Protein AF-A0A2D4I3J3-F1 (afdb_monomer_lite)

Secondary structure (DSSP, 8-state):
--S-HHHH--HHHHHHHHHH---THHHHHHHHHHHHH-GGGHHHHHHHHGGGS-HHHHHHHHHHHT-GGGGHHHHHHHGGG--HHHHHHHHHHHHHTT-HHHHHHHHHH---S-HHHHHHHHHT-SSHHHHHHHHHHHHHTT-HHHHHHHHHHTT-HHHHHHHHHHH--HHHH-

Structure (mmCIF, N/CA/C/O backbone):
data_AF-A0A2D4I3J3-F1
#
_entry.id   AF-A0A2D4I3J3-F1
#
loop_
_atom_site.group_PDB
_atom_site.id
_atom_site.type_symbol
_atom_site.label_atom_id
_atom_site.label_alt_id
_atom_site.label_comp_id
_atom_site.label_asym_id
_atom_site.label_entity_id
_atom_site.label_seq_id
_atom_site.pdbx_PDB_ins_code
_atom_site.Cartn_x
_atom_site.Cartn_y
_atom_site.Cartn_z
_atom_site.occupancy
_atom_site.B_iso_or_equiv
_atom_site.auth_seq_id
_atom_site.auth_comp_id
_atom_site.auth_asym_id
_atom_site.auth_atom_id
_atom_site.pdbx_PDB_model_num
ATOM 1 N N . MET A 1 1 ? 20.887 4.24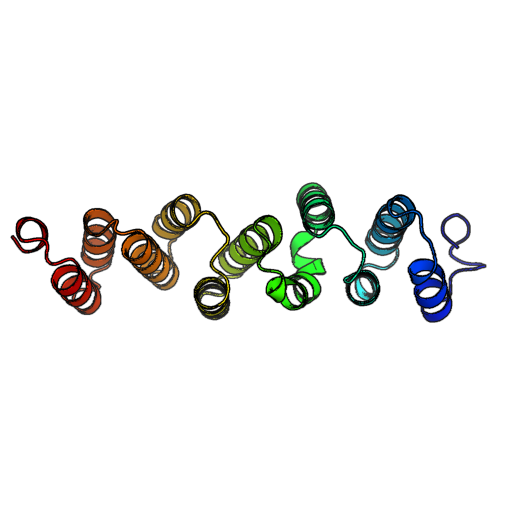5 -25.072 1.00 70.75 1 MET A N 1
ATOM 2 C CA . MET A 1 1 ? 19.457 4.152 -24.701 1.00 70.75 1 MET A CA 1
ATOM 3 C C . MET A 1 1 ? 19.045 5.216 -23.689 1.00 70.75 1 MET A C 1
ATOM 5 O O . MET A 1 1 ? 18.033 5.845 -23.927 1.00 70.75 1 MET A O 1
ATOM 9 N N . MET A 1 2 ? 19.802 5.464 -22.610 1.00 73.19 2 MET A N 1
ATOM 10 C CA . MET A 1 2 ? 19.427 6.489 -21.611 1.00 73.19 2 MET A CA 1
ATOM 11 C C . MET A 1 2 ? 19.894 7.909 -21.977 1.00 73.19 2 MET A C 1
ATOM 13 O O . MET A 1 2 ? 19.120 8.845 -21.864 1.00 73.19 2 MET A O 1
ATOM 17 N N . ASN A 1 3 ? 21.115 8.061 -22.505 1.00 77.31 3 ASN A N 1
ATOM 18 C CA . ASN A 1 3 ? 21.634 9.363 -22.971 1.00 77.31 3 ASN A CA 1
ATOM 19 C C . ASN A 1 3 ? 21.229 9.702 -24.419 1.00 77.31 3 ASN A C 1
ATOM 21 O O . ASN A 1 3 ? 21.395 10.831 -24.859 1.00 77.31 3 ASN A O 1
ATOM 25 N N . HIS A 1 4 ? 20.695 8.716 -25.148 1.00 81.06 4 HIS A N 1
ATOM 26 C CA . HIS A 1 4 ? 20.186 8.861 -26.518 1.00 81.06 4 HIS A CA 1
ATOM 27 C C . HIS A 1 4 ? 18.843 8.124 -26.627 1.00 81.06 4 HIS A C 1
ATOM 29 O O . HIS A 1 4 ? 18.811 6.979 -27.097 1.00 81.06 4 HIS A O 1
ATOM 35 N N . PRO A 1 5 ? 17.755 8.708 -26.086 1.00 74.75 5 PRO A N 1
ATOM 36 C CA . PRO A 1 5 ? 16.440 8.073 -26.060 1.00 74.75 5 PRO A CA 1
ATOM 37 C C . PRO A 1 5 ? 15.870 7.883 -27.465 1.00 74.75 5 PRO A C 1
ATOM 39 O O . PRO A 1 5 ? 15.440 6.788 -27.808 1.00 74.75 5 PRO A O 1
ATOM 42 N N . THR A 1 6 ? 15.923 8.921 -28.297 1.00 73.44 6 THR A N 1
ATOM 43 C CA . THR A 1 6 ? 15.283 8.948 -29.621 1.00 73.44 6 THR A CA 1
ATOM 44 C C . THR A 1 6 ? 15.913 7.962 -30.607 1.00 73.44 6 THR A C 1
ATOM 46 O O . THR A 1 6 ? 15.200 7.351 -31.395 1.00 73.44 6 THR A O 1
ATOM 49 N N . ASP A 1 7 ? 17.229 7.750 -30.516 1.00 74.75 7 ASP A N 1
ATOM 50 C CA . ASP A 1 7 ? 17.977 6.972 -31.514 1.00 74.75 7 ASP A CA 1
ATOM 51 C C . ASP A 1 7 ? 18.064 5.478 -31.180 1.00 74.75 7 ASP A C 1
ATOM 53 O O . ASP A 1 7 ? 18.144 4.631 -32.069 1.00 74.75 7 ASP A O 1
ATOM 57 N N . ALA A 1 8 ? 18.083 5.136 -29.888 1.00 77.00 8 ALA A N 1
ATOM 58 C CA . ALA A 1 8 ? 18.431 3.789 -29.438 1.00 77.00 8 ALA A CA 1
ATOM 59 C C . ALA A 1 8 ? 17.370 3.126 -28.554 1.00 77.00 8 ALA A C 1
ATOM 61 O O . ALA A 1 8 ? 17.470 1.924 -28.307 1.00 77.00 8 ALA A O 1
ATOM 62 N N . TRP A 1 9 ? 16.394 3.864 -28.017 1.00 83.06 9 TRP A N 1
ATOM 63 C CA . TRP A 1 9 ? 15.406 3.264 -27.125 1.00 83.06 9 TRP A CA 1
ATOM 64 C C . TRP A 1 9 ? 14.358 2.483 -27.923 1.00 83.06 9 TRP A C 1
ATOM 66 O O . TRP A 1 9 ? 13.630 3.031 -28.747 1.00 83.06 9 TRP A O 1
ATOM 76 N N . LYS A 1 10 ? 14.252 1.188 -27.629 1.00 83.62 10 LYS A N 1
ATOM 77 C CA . LYS A 1 10 ? 13.147 0.323 -28.046 1.00 83.62 10 LYS A CA 1
ATOM 78 C C . LYS A 1 10 ? 12.681 -0.449 -26.826 1.00 83.62 10 LYS A C 1
ATOM 80 O O . LYS A 1 10 ? 13.504 -1.038 -26.131 1.00 83.62 10 LYS A O 1
ATOM 85 N N . GLU A 1 11 ? 11.379 -0.441 -26.570 1.00 77.69 11 GLU A N 1
ATOM 86 C CA . GLU A 1 11 ? 10.814 -0.919 -25.307 1.00 77.69 11 GLU A CA 1
ATOM 87 C C . GLU A 1 11 ? 11.196 -2.368 -24.976 1.00 77.69 11 GLU A C 1
ATOM 89 O O . GLU A 1 11 ? 11.788 -2.620 -23.927 1.00 77.69 11 GLU A O 1
ATOM 94 N N . GLY A 1 12 ? 10.898 -3.306 -25.882 1.00 82.31 12 GLY A N 1
ATOM 95 C CA . GLY A 1 12 ? 11.200 -4.727 -25.682 1.00 82.31 12 GLY A CA 1
ATOM 96 C C . GLY A 1 12 ? 12.700 -4.978 -25.542 1.00 82.31 12 GLY A C 1
ATOM 97 O O . GLY A 1 12 ? 13.141 -5.622 -24.598 1.00 82.31 12 GLY A O 1
ATOM 98 N N . GLN A 1 13 ? 13.505 -4.348 -26.402 1.00 85.81 13 GLN A N 1
ATOM 99 C CA . GLN A 1 13 ? 14.959 -4.489 -26.361 1.00 85.81 13 GLN A CA 1
ATOM 100 C C . GLN A 1 13 ? 15.556 -3.967 -25.045 1.00 85.81 13 GLN A C 1
ATOM 102 O O . GLN A 1 13 ? 16.485 -4.565 -24.507 1.00 85.81 13 GLN A O 1
ATOM 107 N N . PHE A 1 14 ? 15.026 -2.869 -24.500 1.00 87.75 14 PHE A N 1
ATOM 108 C CA . PHE A 1 14 ? 15.465 -2.346 -23.210 1.00 87.75 14 PHE A CA 1
ATOM 109 C C . PHE A 1 14 ? 15.130 -3.320 -22.071 1.00 87.75 14 PHE A C 1
ATOM 111 O O . PHE A 1 14 ? 15.997 -3.601 -21.242 1.00 87.75 14 PHE A O 1
ATOM 118 N N . LYS A 1 15 ? 13.905 -3.870 -22.060 1.00 85.31 15 LYS A N 1
ATOM 119 C CA . LYS A 1 15 ? 13.448 -4.872 -21.078 1.00 85.31 15 LYS A CA 1
ATOM 120 C C . LYS A 1 15 ? 14.315 -6.146 -21.117 1.00 85.31 15 LYS A C 1
ATOM 122 O O . LYS A 1 15 ? 14.704 -6.654 -20.067 1.00 85.31 15 LYS A O 1
ATOM 127 N N . ASP A 1 16 ? 14.717 -6.602 -22.301 1.00 86.88 16 ASP A N 1
ATOM 128 C CA . ASP A 1 16 ? 15.575 -7.787 -22.454 1.00 86.88 16 ASP A CA 1
ATOM 129 C C . ASP A 1 16 ? 17.026 -7.556 -22.016 1.00 86.88 16 ASP A C 1
ATOM 131 O O . ASP A 1 16 ? 17.696 -8.472 -21.534 1.00 86.88 16 ASP A O 1
ATOM 135 N N . ILE A 1 17 ? 17.545 -6.340 -22.206 1.00 88.31 17 ILE A N 1
ATOM 136 C CA . ILE A 1 17 ? 18.919 -6.001 -21.822 1.00 88.31 17 ILE A CA 1
ATOM 137 C C . ILE A 1 17 ? 19.011 -5.800 -20.309 1.00 88.31 17 ILE A C 1
ATOM 139 O O . ILE A 1 17 ? 19.929 -6.330 -19.683 1.00 88.31 17 ILE A O 1
ATOM 143 N N . ILE A 1 18 ? 18.074 -5.057 -19.708 1.00 86.69 18 ILE A N 1
ATOM 144 C CA . ILE A 1 18 ? 18.166 -4.665 -18.296 1.00 86.69 18 ILE A CA 1
ATOM 145 C C . ILE A 1 18 ? 18.120 -5.875 -17.350 1.00 86.69 18 ILE A C 1
ATOM 147 O O . ILE A 1 18 ? 18.836 -5.892 -16.355 1.00 86.69 18 ILE A O 1
ATOM 151 N N . THR A 1 19 ? 17.389 -6.939 -17.691 1.00 86.81 19 THR A N 1
ATOM 152 C CA . THR A 1 19 ? 17.334 -8.176 -16.884 1.00 86.81 19 THR A CA 1
ATOM 153 C C . THR A 1 19 ? 18.680 -8.896 -16.780 1.00 86.81 19 THR A C 1
ATOM 155 O O . THR A 1 19 ? 18.987 -9.508 -15.753 1.00 86.81 19 THR A O 1
ATOM 158 N N . LYS A 1 20 ? 19.516 -8.791 -17.820 1.00 86.94 20 LYS A N 1
ATOM 159 C CA . LYS A 1 20 ? 20.839 -9.433 -17.903 1.00 86.94 20 LYS A CA 1
ATOM 160 C C . LYS A 1 20 ? 21.929 -8.648 -17.178 1.00 86.94 20 LYS A C 1
ATOM 162 O O . LYS A 1 20 ? 23.006 -9.178 -16.917 1.00 86.94 20 LYS A O 1
ATOM 167 N N . VAL A 1 21 ? 21.669 -7.388 -16.845 1.00 86.44 21 VAL A N 1
ATOM 168 C CA . VAL A 1 21 ? 22.631 -6.529 -16.154 1.00 86.44 21 VAL A CA 1
ATOM 169 C C . VAL A 1 21 ? 22.768 -6.978 -14.698 1.00 86.44 21 VAL A C 1
ATOM 171 O O . VAL A 1 21 ? 21.774 -7.128 -13.992 1.00 86.44 21 VAL A O 1
ATOM 174 N N . ALA A 1 22 ? 24.005 -7.190 -14.238 1.00 83.50 22 ALA A N 1
ATOM 175 C CA . ALA A 1 22 ? 24.292 -7.568 -12.851 1.00 83.50 22 ALA A CA 1
ATOM 176 C C . ALA A 1 22 ? 24.288 -6.371 -11.883 1.00 83.50 22 ALA A C 1
ATOM 178 O O . ALA A 1 22 ? 24.033 -6.536 -10.694 1.00 83.50 22 ALA A O 1
ATOM 179 N N . ASN A 1 23 ? 24.576 -5.166 -12.382 1.00 86.19 23 ASN A N 1
ATOM 180 C CA . ASN A 1 23 ? 24.639 -3.962 -11.563 1.00 86.19 23 ASN A CA 1
ATOM 181 C C . ASN A 1 23 ? 23.236 -3.391 -11.296 1.00 86.19 23 ASN A C 1
ATOM 183 O O . ASN A 1 23 ? 22.632 -2.770 -12.172 1.00 86.19 23 ASN A O 1
ATOM 187 N N . VAL A 1 24 ? 22.765 -3.544 -10.059 1.00 82.62 24 VAL A N 1
ATOM 188 C CA . VAL A 1 24 ? 21.442 -3.090 -9.602 1.00 82.62 24 VAL A CA 1
ATOM 189 C C . VAL A 1 24 ? 21.310 -1.558 -9.610 1.00 82.62 24 VAL A C 1
ATOM 191 O O . VAL A 1 24 ? 20.211 -1.040 -9.782 1.00 82.62 24 VAL A O 1
ATOM 194 N N . GLU A 1 25 ? 22.404 -0.791 -9.527 1.00 86.56 25 GLU A N 1
ATOM 195 C CA . GLU A 1 25 ? 22.337 0.680 -9.641 1.00 86.56 25 GLU A CA 1
ATOM 196 C C . GLU A 1 25 ? 21.796 1.131 -11.003 1.00 86.56 25 GLU A C 1
ATOM 198 O O . GLU A 1 25 ? 21.117 2.155 -11.110 1.00 86.56 25 GLU A O 1
ATOM 203 N N . LEU A 1 26 ? 22.038 0.347 -12.058 1.00 87.94 26 LEU A N 1
ATOM 204 C CA . LEU A 1 26 ? 21.485 0.636 -13.378 1.00 87.94 26 LEU A CA 1
ATOM 205 C C . LEU A 1 26 ? 19.963 0.460 -13.416 1.00 87.94 26 LEU A C 1
ATOM 207 O O . LEU A 1 26 ? 19.312 1.119 -14.223 1.00 87.94 26 LEU A O 1
ATOM 211 N N . TYR A 1 27 ? 19.381 -0.347 -12.522 1.00 88.69 27 TYR A N 1
ATOM 212 C CA . TYR A 1 27 ? 17.928 -0.515 -12.438 1.00 88.69 27 TYR A CA 1
ATOM 213 C C . TYR A 1 27 ? 17.275 0.755 -11.907 1.00 88.69 27 TYR A C 1
ATOM 215 O O . TYR A 1 27 ? 16.315 1.233 -12.498 1.00 88.69 27 TYR A O 1
ATOM 223 N N . TYR A 1 28 ? 17.826 1.360 -10.852 1.00 88.25 28 TYR A N 1
ATOM 224 C CA . TYR A 1 28 ? 17.290 2.611 -10.306 1.00 88.25 28 TYR A CA 1
ATOM 225 C C . TYR A 1 28 ? 17.447 3.781 -11.277 1.00 88.25 28 TYR A C 1
ATOM 227 O O . TYR A 1 28 ? 16.522 4.577 -11.426 1.00 88.25 28 TYR A O 1
ATOM 235 N N . LYS A 1 29 ? 18.565 3.846 -12.012 1.00 88.69 29 LYS A N 1
ATOM 236 C CA . LYS A 1 29 ? 18.712 4.827 -13.097 1.00 88.69 29 LYS A CA 1
ATOM 237 C C . LYS A 1 29 ? 17.685 4.586 -14.209 1.00 88.69 29 LYS A C 1
ATOM 239 O O . LYS A 1 29 ? 17.111 5.541 -14.724 1.00 88.69 29 LYS A O 1
ATOM 244 N N . ALA A 1 30 ? 17.443 3.329 -14.590 1.00 88.94 30 ALA A N 1
ATOM 245 C CA . ALA A 1 30 ? 16.435 2.982 -15.590 1.00 88.94 30 ALA A CA 1
ATOM 246 C C . ALA A 1 30 ? 15.021 3.353 -15.124 1.00 88.94 30 ALA A C 1
ATOM 248 O O . ALA A 1 30 ? 14.265 3.940 -15.890 1.00 88.94 30 ALA A O 1
ATOM 249 N N . ILE A 1 31 ? 14.693 3.080 -13.860 1.00 89.69 31 ILE A N 1
ATOM 250 C CA . ILE A 1 31 ? 13.433 3.479 -13.228 1.00 89.69 31 ILE A CA 1
ATOM 251 C C . ILE A 1 31 ? 13.268 4.997 -13.281 1.00 89.69 31 ILE A C 1
ATOM 253 O O . ILE A 1 31 ? 12.205 5.461 -13.676 1.00 89.69 31 ILE A O 1
ATOM 257 N N . GLN A 1 32 ? 14.308 5.768 -12.952 1.00 88.62 32 GLN A N 1
ATOM 258 C CA . GLN A 1 32 ? 14.265 7.227 -13.051 1.00 88.62 32 GLN A CA 1
ATOM 259 C C . GLN A 1 32 ? 13.998 7.689 -14.490 1.00 88.62 32 GLN A C 1
ATOM 261 O O . GLN A 1 32 ? 13.100 8.492 -14.717 1.00 88.62 32 GLN A O 1
ATOM 266 N N . PHE A 1 33 ? 14.708 7.128 -15.472 1.00 89.12 33 PHE A N 1
ATOM 267 C CA . PHE A 1 33 ? 14.485 7.441 -16.884 1.00 89.12 33 PHE A CA 1
ATOM 268 C C . PHE A 1 33 ? 13.049 7.116 -17.337 1.00 89.12 33 PHE A C 1
ATOM 270 O O . PHE A 1 33 ? 12.406 7.925 -18.000 1.00 89.12 33 PHE A O 1
ATOM 277 N N . TYR A 1 34 ? 12.501 5.958 -16.959 1.00 88.25 34 TYR A N 1
ATOM 278 C CA . TYR A 1 34 ? 11.116 5.613 -17.296 1.00 88.25 34 TYR A CA 1
ATOM 279 C C . TYR A 1 34 ? 10.106 6.493 -16.558 1.00 88.25 34 TYR A C 1
ATOM 281 O O . TYR A 1 34 ? 9.104 6.879 -17.149 1.00 88.25 34 TYR A O 1
ATOM 289 N N . LEU A 1 35 ? 10.373 6.851 -15.304 1.00 88.25 35 LEU A N 1
ATOM 290 C CA . LEU A 1 35 ? 9.509 7.732 -14.528 1.00 88.25 35 LEU A CA 1
ATOM 291 C C . LEU A 1 35 ? 9.440 9.145 -15.127 1.00 88.25 35 LEU A C 1
ATOM 293 O O . LEU A 1 35 ? 8.367 9.736 -15.139 1.00 88.25 35 LEU A O 1
ATOM 297 N N . GLU A 1 36 ? 10.553 9.671 -15.642 1.00 85.75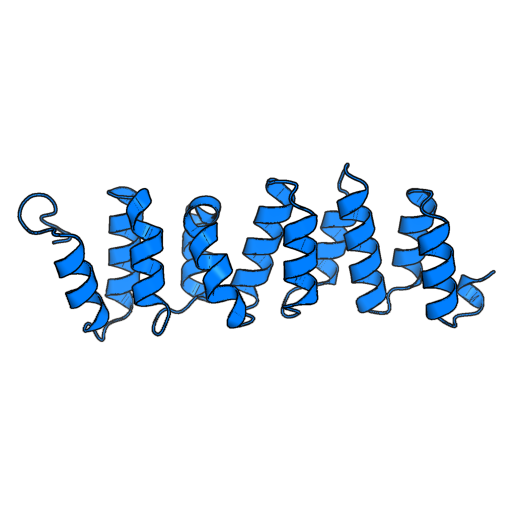 36 GLU A N 1
ATOM 298 C CA . GLU A 1 36 ? 10.615 11.012 -16.237 1.00 85.75 36 GLU A CA 1
ATOM 299 C C . GLU A 1 36 ? 10.070 11.049 -17.672 1.00 85.75 36 GLU A C 1
ATOM 301 O O . GLU A 1 36 ? 9.317 11.955 -18.024 1.00 85.75 36 GLU A O 1
ATOM 306 N N . PHE A 1 37 ? 10.421 10.066 -18.509 1.00 82.88 37 PHE A N 1
ATOM 307 C CA . PHE A 1 37 ? 10.141 10.128 -19.948 1.00 82.88 37 PHE A CA 1
ATOM 308 C C . PHE A 1 37 ? 8.960 9.262 -20.399 1.00 82.88 37 PHE A C 1
ATOM 310 O O . PHE A 1 37 ? 8.341 9.579 -21.416 1.00 82.88 37 PHE A O 1
ATOM 317 N N . LYS A 1 38 ? 8.647 8.158 -19.700 1.00 84.81 38 LYS A N 1
ATOM 318 C CA . LYS A 1 38 ? 7.574 7.213 -20.081 1.00 84.81 38 LYS A CA 1
ATOM 319 C C . LYS A 1 38 ? 6.832 6.611 -18.871 1.00 84.81 38 LYS A C 1
ATOM 321 O O . LYS A 1 38 ? 6.888 5.393 -18.672 1.00 84.81 38 LYS A O 1
ATOM 326 N N . PRO A 1 39 ? 6.070 7.422 -18.110 1.00 84.81 39 PRO A N 1
ATOM 327 C CA . PRO A 1 39 ? 5.436 6.985 -16.861 1.00 84.81 39 PRO A CA 1
ATOM 328 C C . PRO A 1 39 ? 4.510 5.769 -17.016 1.00 84.81 39 PRO A C 1
ATOM 330 O O . PRO A 1 39 ? 4.473 4.900 -16.151 1.00 84.81 39 PRO A O 1
ATOM 333 N N . LEU A 1 40 ? 3.789 5.670 -18.139 1.00 86.56 40 LEU A N 1
ATOM 334 C CA . LEU A 1 40 ? 2.820 4.593 -18.383 1.00 86.56 40 LEU A CA 1
ATOM 335 C C . LEU A 1 40 ? 3.473 3.210 -18.529 1.00 86.56 40 LEU A C 1
ATOM 337 O O . LEU A 1 40 ? 2.874 2.211 -18.148 1.00 86.56 40 LEU A O 1
ATOM 341 N N . LEU A 1 41 ? 4.708 3.149 -19.034 1.00 87.56 41 LEU A N 1
ATOM 342 C CA . LEU A 1 41 ? 5.438 1.892 -19.258 1.00 87.56 41 LEU A CA 1
ATOM 343 C C . LEU A 1 41 ? 6.283 1.470 -18.050 1.00 87.56 41 LEU A C 1
ATOM 345 O O . LEU A 1 41 ? 6.937 0.426 -18.072 1.00 87.56 41 LEU A O 1
ATOM 349 N N . LEU A 1 42 ? 6.309 2.294 -17.000 1.00 89.44 42 LEU A N 1
ATOM 350 C CA . LEU A 1 42 ? 7.117 2.049 -15.814 1.00 89.44 42 LEU A CA 1
ATOM 351 C C . LEU A 1 42 ? 6.668 0.785 -15.073 1.00 89.44 42 LEU A C 1
ATOM 353 O O . LEU A 1 42 ? 7.516 0.016 -14.628 1.00 89.44 42 LEU A O 1
ATOM 357 N N . ASN A 1 43 ? 5.358 0.552 -14.961 1.00 88.69 43 ASN A N 1
ATOM 358 C CA . ASN A 1 43 ? 4.835 -0.627 -14.267 1.00 88.69 43 ASN A CA 1
ATOM 359 C C . ASN A 1 43 ? 5.320 -1.922 -14.926 1.00 88.69 43 ASN A C 1
ATOM 361 O O . ASN A 1 43 ? 5.838 -2.794 -14.235 1.00 88.69 43 ASN A O 1
ATOM 365 N N . ASP A 1 44 ? 5.266 -2.013 -16.254 1.00 88.12 44 ASP A N 1
ATOM 366 C CA . ASP A 1 44 ? 5.741 -3.201 -16.968 1.00 88.12 44 ASP A CA 1
ATOM 367 C C . ASP A 1 44 ? 7.245 -3.430 -16.786 1.00 88.12 44 ASP A C 1
ATOM 369 O O . ASP A 1 44 ? 7.700 -4.570 -16.696 1.00 88.12 44 ASP A O 1
ATOM 373 N N . LEU A 1 45 ? 8.036 -2.353 -16.728 1.00 88.19 45 LEU A N 1
ATOM 374 C CA . LEU A 1 45 ? 9.462 -2.452 -16.420 1.00 88.19 45 LEU A CA 1
ATOM 375 C C . LEU A 1 45 ? 9.676 -3.000 -15.001 1.00 88.19 45 LEU A C 1
ATOM 377 O O . LEU A 1 45 ? 10.490 -3.901 -14.809 1.00 88.19 45 LEU A O 1
ATOM 381 N N . LEU A 1 46 ? 8.943 -2.480 -14.015 1.00 89.62 46 LEU A N 1
ATOM 382 C CA . LEU A 1 46 ? 9.042 -2.929 -12.626 1.00 89.62 46 LEU A CA 1
ATOM 383 C C . LEU A 1 46 ? 8.639 -4.402 -12.464 1.00 89.62 46 LEU A C 1
ATOM 385 O O . LEU A 1 46 ? 9.286 -5.125 -11.706 1.00 89.62 46 LEU A O 1
ATOM 389 N N . MET A 1 47 ? 7.644 -4.878 -13.217 1.00 89.06 47 MET A N 1
ATOM 390 C CA . MET A 1 47 ? 7.261 -6.296 -13.238 1.00 89.06 47 MET A CA 1
ATOM 391 C C . MET A 1 47 ? 8.423 -7.194 -13.670 1.00 89.06 47 MET A C 1
ATOM 393 O O . MET A 1 47 ? 8.732 -8.181 -13.008 1.00 89.06 47 MET A O 1
ATOM 397 N N . VAL A 1 48 ? 9.121 -6.815 -14.740 1.00 89.00 48 VAL A N 1
ATOM 398 C CA . VAL A 1 48 ? 10.274 -7.567 -15.256 1.00 89.00 48 VAL A CA 1
ATOM 399 C C . VAL A 1 48 ? 11.464 -7.524 -14.287 1.00 89.00 48 VAL A C 1
ATOM 401 O O . VAL A 1 48 ? 12.200 -8.502 -14.154 1.00 89.00 48 VAL A O 1
ATOM 404 N N . LEU A 1 49 ? 11.649 -6.407 -13.579 1.00 87.50 49 LEU A N 1
ATOM 405 C CA . LEU A 1 49 ? 12.723 -6.234 -12.597 1.00 87.50 49 LEU A CA 1
ATOM 406 C C . LEU A 1 49 ? 12.420 -6.854 -11.226 1.00 87.50 49 LEU A C 1
ATOM 408 O O . LEU A 1 49 ? 13.342 -7.010 -10.424 1.00 87.50 49 LEU A O 1
ATOM 412 N N . SER A 1 50 ? 11.165 -7.230 -10.961 1.00 86.31 50 SER A N 1
ATOM 413 C CA . SER A 1 50 ? 10.691 -7.677 -9.644 1.00 86.31 50 SER A CA 1
ATOM 414 C C . SER A 1 50 ? 11.577 -8.744 -8.982 1.00 86.31 50 SER A C 1
ATOM 416 O O . SER A 1 50 ? 11.918 -8.547 -7.821 1.00 86.31 50 SER A O 1
ATOM 418 N N . PRO A 1 51 ? 12.057 -9.803 -9.669 1.00 86.75 51 PRO A N 1
ATOM 419 C CA . PRO A 1 51 ? 12.837 -10.860 -9.013 1.00 86.75 51 PRO A CA 1
ATOM 420 C C . PRO A 1 51 ? 14.198 -10.425 -8.446 1.00 86.75 51 PRO A C 1
ATOM 422 O O . PRO A 1 51 ? 14.787 -11.149 -7.649 1.00 86.75 51 PRO A O 1
ATOM 425 N N . ARG A 1 52 ? 14.752 -9.292 -8.899 1.00 85.94 52 ARG A N 1
ATOM 426 C CA . ARG A 1 52 ? 16.108 -8.831 -8.533 1.00 85.94 52 ARG A CA 1
ATOM 427 C C . ARG A 1 52 ? 16.123 -7.439 -7.900 1.00 85.94 52 ARG A C 1
ATOM 429 O O . ARG A 1 52 ? 17.192 -6.943 -7.551 1.00 85.94 52 ARG A O 1
ATOM 436 N N . LEU A 1 53 ? 14.968 -6.787 -7.807 1.00 88.06 53 LEU A N 1
ATOM 437 C CA . LEU A 1 53 ? 14.843 -5.423 -7.317 1.00 88.06 53 LEU A CA 1
ATOM 438 C C . LEU A 1 53 ? 14.656 -5.422 -5.798 1.00 88.06 53 LEU A C 1
ATOM 440 O O . LEU A 1 53 ? 13.800 -6.125 -5.274 1.00 88.06 53 LEU A O 1
ATOM 444 N N . ASP A 1 54 ? 15.395 -4.569 -5.089 1.00 89.88 54 ASP A N 1
ATOM 445 C CA . ASP A 1 54 ? 15.078 -4.287 -3.689 1.00 89.88 54 ASP A CA 1
ATOM 446 C C . ASP A 1 54 ? 13.835 -3.387 -3.627 1.00 89.88 54 ASP A C 1
ATOM 448 O O . ASP A 1 54 ? 13.876 -2.185 -3.936 1.00 89.88 54 ASP A O 1
ATOM 452 N N . HIS A 1 55 ? 12.720 -4.006 -3.235 1.00 90.25 55 HIS A N 1
ATOM 453 C CA . HIS A 1 55 ? 11.410 -3.377 -3.120 1.00 90.25 55 HIS A CA 1
ATOM 454 C C . HIS A 1 55 ? 11.386 -2.260 -2.074 1.00 90.25 55 HIS A C 1
ATOM 456 O O . HIS A 1 55 ? 10.747 -1.235 -2.307 1.00 90.25 55 HIS A O 1
ATOM 462 N N . THR A 1 56 ? 12.129 -2.402 -0.973 1.00 90.44 56 THR A N 1
ATOM 463 C CA . THR A 1 56 ? 12.198 -1.387 0.087 1.00 90.44 56 THR A CA 1
ATOM 464 C C . THR A 1 56 ? 12.827 -0.108 -0.439 1.00 90.44 56 THR A C 1
ATOM 466 O O . THR A 1 56 ? 12.301 0.995 -0.259 1.00 90.44 56 THR A O 1
ATOM 469 N N . ARG A 1 57 ? 13.940 -0.245 -1.165 1.00 91.12 57 ARG A N 1
ATOM 470 C CA . ARG A 1 57 ? 14.603 0.895 -1.801 1.00 91.12 57 ARG A CA 1
ATOM 471 C C . ARG A 1 57 ? 13.738 1.521 -2.899 1.00 91.12 57 ARG A C 1
ATOM 473 O O . ARG A 1 57 ? 13.692 2.748 -2.991 1.00 91.12 57 ARG A O 1
ATOM 480 N N . ALA A 1 58 ? 13.033 0.714 -3.693 1.00 90.19 58 ALA A N 1
ATOM 481 C CA . ALA A 1 58 ? 12.128 1.209 -4.733 1.00 90.19 58 ALA A CA 1
ATOM 482 C C . ALA A 1 58 ? 10.963 2.025 -4.145 1.00 90.19 58 ALA A C 1
ATOM 484 O O . ALA A 1 58 ? 10.715 3.147 -4.582 1.00 90.19 58 ALA A O 1
ATOM 485 N N . VAL A 1 59 ? 10.299 1.515 -3.105 1.00 91.25 59 VAL A N 1
ATOM 486 C CA . VAL A 1 59 ? 9.221 2.225 -2.400 1.00 91.25 59 VAL A CA 1
ATOM 487 C C . VAL A 1 59 ? 9.712 3.557 -1.832 1.00 91.25 59 VAL A C 1
ATOM 489 O O . VAL A 1 59 ? 9.084 4.592 -2.054 1.00 91.25 59 VAL A O 1
ATOM 492 N N . ASN A 1 60 ? 10.870 3.564 -1.165 1.00 91.06 60 ASN A N 1
ATOM 493 C CA . ASN A 1 60 ? 11.463 4.789 -0.623 1.00 91.06 60 ASN A CA 1
ATOM 494 C C . ASN A 1 60 ? 11.762 5.827 -1.713 1.00 91.06 60 ASN A C 1
ATOM 496 O O . ASN A 1 60 ? 11.582 7.026 -1.494 1.00 91.06 60 ASN A O 1
ATOM 500 N N . PHE A 1 61 ? 12.202 5.381 -2.891 1.00 90.44 61 PHE A N 1
ATOM 501 C CA . PHE A 1 61 ? 12.406 6.251 -4.045 1.00 90.44 61 PHE A CA 1
ATOM 502 C C . PHE A 1 61 ? 11.084 6.873 -4.519 1.00 90.44 61 PHE A C 1
ATOM 504 O O . PHE A 1 61 ? 10.976 8.097 -4.577 1.00 90.44 61 PHE A O 1
ATOM 511 N N . PHE A 1 62 ? 10.048 6.068 -4.769 1.00 90.62 62 PHE A N 1
ATOM 512 C CA . PHE A 1 62 ? 8.749 6.577 -5.230 1.00 90.62 62 PHE A CA 1
ATOM 513 C C . PHE A 1 62 ? 8.041 7.459 -4.197 1.00 90.62 62 PHE A C 1
ATOM 515 O O . PHE A 1 62 ? 7.368 8.421 -4.573 1.00 90.62 62 PHE A O 1
ATOM 522 N N . SER A 1 63 ? 8.235 7.175 -2.906 1.00 89.25 63 SER A N 1
ATOM 523 C CA . SER A 1 63 ? 7.741 7.997 -1.798 1.00 89.25 63 SER A CA 1
ATOM 524 C C . SER A 1 63 ? 8.349 9.401 -1.830 1.00 89.25 63 SER A C 1
ATOM 526 O O . SER A 1 63 ? 7.621 10.394 -1.802 1.00 89.25 63 SER A O 1
ATOM 528 N N . LYS A 1 64 ? 9.674 9.507 -2.016 1.00 89.94 64 LYS A N 1
ATOM 529 C CA . LYS A 1 64 ? 10.372 10.800 -2.151 1.00 89.94 64 LYS A CA 1
ATOM 530 C C . LYS A 1 64 ? 9.909 11.597 -3.369 1.00 89.94 64 LYS A C 1
ATOM 532 O O . LYS A 1 64 ? 9.776 12.814 -3.283 1.00 89.94 64 LYS A O 1
ATOM 537 N N . VAL A 1 65 ? 9.646 10.916 -4.484 1.00 88.31 65 VAL A N 1
ATOM 538 C CA . VAL A 1 65 ? 9.196 11.550 -5.736 1.00 88.31 65 VAL A CA 1
ATOM 539 C C . VAL A 1 65 ? 7.684 11.843 -5.726 1.00 88.31 65 VAL A C 1
ATOM 541 O O . VAL A 1 65 ? 7.177 12.496 -6.632 1.00 88.31 65 VAL A O 1
ATOM 544 N N . LYS A 1 66 ? 6.949 11.416 -4.686 1.00 87.62 66 LYS A N 1
ATOM 545 C CA . LYS A 1 66 ? 5.484 11.553 -4.558 1.00 87.62 66 LYS A CA 1
ATOM 546 C C . LYS A 1 66 ? 4.702 10.933 -5.728 1.00 87.62 66 LYS A C 1
ATOM 548 O O . LYS A 1 66 ? 3.602 11.370 -6.043 1.00 87.62 66 LYS A O 1
ATOM 553 N N . GLN A 1 67 ? 5.258 9.891 -6.349 1.00 86.75 67 GLN A N 1
ATOM 554 C CA . GLN A 1 67 ? 4.663 9.165 -7.483 1.00 86.75 67 GLN A CA 1
ATOM 555 C C . GLN A 1 67 ? 4.286 7.720 -7.108 1.00 86.75 67 GLN A C 1
ATOM 557 O O . GLN A 1 67 ? 4.183 6.846 -7.964 1.00 86.75 67 GLN A O 1
ATOM 562 N N . LEU A 1 68 ? 4.061 7.453 -5.815 1.00 87.06 68 LEU A N 1
ATOM 563 C CA . LEU A 1 68 ? 3.596 6.149 -5.326 1.00 87.06 68 LEU A CA 1
ATOM 564 C C . LEU A 1 68 ? 2.291 5.652 -5.979 1.00 87.06 68 LEU A C 1
ATOM 566 O O . LEU A 1 68 ? 2.232 4.461 -6.283 1.00 87.06 68 LEU A O 1
ATOM 570 N N . PRO A 1 69 ? 1.271 6.498 -6.251 1.00 88.94 69 PRO A N 1
ATOM 571 C CA . PRO A 1 69 ? 0.039 6.024 -6.886 1.00 88.94 69 PRO A CA 1
ATOM 572 C C . PRO A 1 69 ? 0.270 5.396 -8.267 1.00 88.94 69 PRO A C 1
ATOM 574 O O . PRO A 1 69 ? -0.398 4.429 -8.625 1.00 88.94 69 PRO A O 1
ATOM 577 N N . LEU A 1 70 ? 1.261 5.888 -9.023 1.00 88.94 70 LEU A N 1
ATOM 578 C CA . LEU A 1 70 ? 1.588 5.380 -10.358 1.00 88.94 70 LEU A CA 1
ATOM 579 C C . LEU A 1 70 ? 2.028 3.911 -10.322 1.00 88.94 70 LEU A C 1
ATOM 581 O O . LEU A 1 70 ? 1.719 3.154 -11.237 1.00 88.94 70 LEU A O 1
ATOM 585 N N . VAL A 1 71 ? 2.732 3.507 -9.262 1.00 90.06 71 VAL A N 1
ATOM 586 C CA . VAL A 1 71 ? 3.282 2.152 -9.104 1.00 90.06 71 VAL A CA 1
ATOM 587 C C . VAL A 1 71 ? 2.360 1.216 -8.320 1.00 90.06 71 VAL A C 1
ATOM 589 O O . VAL A 1 71 ? 2.763 0.114 -7.955 1.00 90.06 71 VAL A O 1
ATOM 592 N N . LYS A 1 72 ? 1.106 1.613 -8.069 1.00 89.75 72 LYS A N 1
ATOM 593 C CA . LYS A 1 72 ? 0.110 0.798 -7.356 1.00 89.75 72 LYS A CA 1
ATOM 594 C C . LYS A 1 72 ? -0.073 -0.615 -7.944 1.00 89.75 72 LYS A C 1
ATOM 596 O O . LYS A 1 72 ? -0.106 -1.555 -7.147 1.00 89.75 72 LYS A O 1
ATOM 601 N N . PRO A 1 73 ? -0.155 -0.825 -9.278 1.00 91.00 73 PRO A N 1
ATOM 602 C CA . PRO A 1 73 ? -0.245 -2.174 -9.848 1.00 91.00 73 PRO A CA 1
ATOM 603 C C . PRO A 1 73 ? 0.963 -3.047 -9.487 1.00 91.00 73 PRO A C 1
ATOM 605 O O . PRO A 1 73 ? 0.792 -4.195 -9.083 1.00 91.00 73 PRO A O 1
ATOM 608 N N . TYR A 1 74 ? 2.167 -2.474 -9.549 1.00 91.06 74 TYR A N 1
ATOM 609 C CA . TYR A 1 74 ? 3.401 -3.139 -9.136 1.00 91.06 74 TYR A CA 1
ATOM 610 C C . TYR A 1 74 ? 3.430 -3.447 -7.626 1.00 91.06 74 TYR A C 1
ATOM 612 O O . TYR A 1 74 ? 3.828 -4.536 -7.217 1.00 91.06 74 TYR A O 1
ATOM 620 N N . LEU A 1 75 ? 2.971 -2.525 -6.771 1.00 90.31 75 LEU A N 1
ATOM 621 C CA . LEU A 1 75 ? 2.904 -2.780 -5.327 1.00 90.31 75 LEU A CA 1
ATOM 622 C C . LEU A 1 75 ? 1.955 -3.942 -5.004 1.00 90.31 75 LEU A C 1
ATOM 624 O O . LEU A 1 75 ? 2.291 -4.773 -4.165 1.00 90.31 75 LEU A O 1
ATOM 628 N N . ARG A 1 76 ? 0.819 -4.050 -5.709 1.00 89.88 76 ARG A N 1
ATOM 629 C CA . ARG A 1 76 ? -0.116 -5.178 -5.558 1.00 89.88 76 ARG A CA 1
ATOM 630 C C . ARG A 1 76 ? 0.500 -6.513 -5.981 1.00 89.88 76 ARG A C 1
ATOM 632 O O . ARG A 1 76 ? 0.281 -7.510 -5.303 1.00 89.88 76 ARG A O 1
ATOM 639 N N . SER A 1 77 ? 1.274 -6.555 -7.068 1.00 89.44 77 SER A N 1
ATOM 640 C CA . SER A 1 77 ? 1.909 -7.804 -7.519 1.00 89.44 77 SER A CA 1
ATOM 641 C C . SER A 1 77 ? 3.039 -8.270 -6.603 1.00 89.44 77 SER A C 1
ATOM 643 O O . SER A 1 77 ? 3.258 -9.468 -6.469 1.00 89.44 77 SER A O 1
ATOM 645 N N . VAL A 1 78 ? 3.761 -7.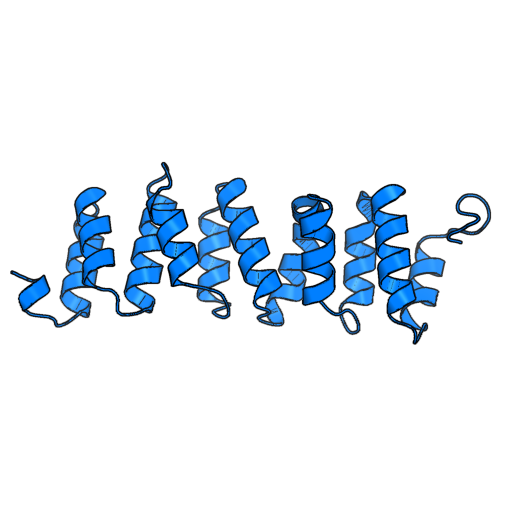330 -5.986 1.00 89.94 78 VAL A N 1
ATOM 646 C CA . VAL A 1 78 ? 4.897 -7.608 -5.089 1.00 89.94 78 VAL A CA 1
ATOM 647 C C . VAL A 1 78 ? 4.459 -7.818 -3.637 1.00 89.94 78 VAL A C 1
ATOM 649 O O . VAL A 1 78 ? 5.244 -8.279 -2.809 1.00 89.94 78 VAL A O 1
ATOM 652 N N . GLN A 1 79 ? 3.195 -7.540 -3.315 1.00 89.12 79 GLN A N 1
ATOM 653 C CA . GLN A 1 79 ? 2.663 -7.674 -1.963 1.00 89.12 79 GLN A CA 1
ATOM 654 C C . GLN A 1 79 ? 2.828 -9.088 -1.379 1.00 89.12 79 GLN A C 1
ATOM 656 O O . GLN A 1 79 ? 3.029 -9.243 -0.178 1.00 89.12 79 GLN A O 1
ATOM 661 N N . ASN A 1 80 ? 2.868 -10.108 -2.240 1.00 89.00 80 ASN A N 1
ATOM 662 C CA . ASN A 1 80 ? 3.166 -11.498 -1.886 1.00 89.00 80 ASN A CA 1
ATOM 663 C C . ASN A 1 80 ? 4.506 -11.712 -1.151 1.00 89.00 80 ASN A C 1
ATOM 665 O O . ASN A 1 80 ? 4.657 -12.713 -0.458 1.00 89.00 80 ASN A O 1
ATOM 669 N N . HIS A 1 81 ? 5.461 -10.783 -1.255 1.00 88.38 81 HIS A N 1
ATOM 670 C CA . HIS A 1 81 ? 6.724 -10.825 -0.508 1.00 88.38 81 HIS A CA 1
ATOM 671 C C . HIS A 1 81 ? 6.570 -10.387 0.960 1.00 88.38 81 HIS A C 1
ATOM 673 O O . HIS A 1 81 ? 7.558 -10.385 1.693 1.00 88.38 81 HIS A O 1
ATOM 679 N N . ASN A 1 82 ? 5.366 -9.971 1.378 1.00 90.00 82 ASN A N 1
ATOM 680 C CA . ASN A 1 82 ? 5.040 -9.464 2.714 1.00 90.00 82 ASN A CA 1
ATOM 681 C C . ASN A 1 82 ? 6.072 -8.436 3.218 1.00 90.00 82 ASN A C 1
ATOM 683 O O . ASN A 1 82 ? 6.572 -8.516 4.339 1.00 90.00 82 ASN A O 1
ATOM 687 N N . ASN A 1 83 ? 6.469 -7.495 2.355 1.00 91.62 83 ASN A N 1
ATOM 688 C CA . ASN A 1 83 ? 7.459 -6.477 2.694 1.00 91.62 83 ASN A CA 1
ATOM 689 C C . ASN A 1 83 ? 6.789 -5.305 3.422 1.00 91.62 83 ASN A C 1
ATOM 691 O O . ASN A 1 83 ? 5.867 -4.684 2.892 1.00 91.62 83 ASN A O 1
ATOM 695 N N . LYS A 1 84 ? 7.333 -4.939 4.587 1.00 91.69 84 LYS A N 1
ATOM 696 C CA . LYS A 1 84 ? 6.829 -3.844 5.423 1.00 91.69 84 LYS A CA 1
ATOM 697 C C . LYS A 1 84 ? 6.622 -2.529 4.674 1.00 91.69 84 LYS A C 1
ATOM 699 O O . LYS A 1 84 ? 5.549 -1.944 4.747 1.00 91.69 84 LYS A O 1
ATOM 704 N N . SER A 1 85 ? 7.621 -2.074 3.922 1.00 91.00 85 SER A N 1
ATOM 705 C CA . SER A 1 85 ? 7.538 -0.796 3.202 1.00 91.00 85 SER A CA 1
ATOM 706 C C . SER A 1 85 ? 6.466 -0.803 2.108 1.00 91.00 85 SER A C 1
ATOM 708 O O . SER A 1 85 ? 5.790 0.208 1.901 1.00 91.00 85 SER A O 1
ATOM 710 N N . VAL A 1 86 ? 6.280 -1.948 1.439 1.00 92.56 86 VAL A N 1
ATOM 711 C CA . VAL A 1 86 ? 5.250 -2.152 0.413 1.00 92.56 86 VAL A CA 1
ATOM 712 C C . VAL A 1 86 ? 3.874 -2.109 1.063 1.00 92.56 86 VAL A C 1
ATOM 714 O O . VAL A 1 86 ? 3.045 -1.312 0.635 1.00 92.56 86 VAL A O 1
ATOM 717 N N . ASN A 1 87 ? 3.661 -2.890 2.126 1.00 92.69 87 ASN A N 1
ATOM 718 C CA . ASN A 1 87 ? 2.394 -2.941 2.854 1.00 92.69 87 ASN A CA 1
ATOM 719 C C . ASN A 1 87 ? 2.020 -1.570 3.429 1.00 92.69 87 ASN A C 1
ATOM 721 O O . ASN A 1 87 ? 0.914 -1.091 3.206 1.00 92.69 87 ASN A O 1
ATOM 725 N N . GLU A 1 88 ? 2.947 -0.885 4.103 1.00 91.44 88 GLU A N 1
ATOM 726 C CA . GLU A 1 88 ? 2.696 0.448 4.664 1.00 91.44 88 GLU A CA 1
ATOM 727 C C . GLU A 1 88 ? 2.356 1.474 3.581 1.00 91.44 88 GLU A C 1
ATOM 729 O O . GLU A 1 88 ? 1.417 2.259 3.730 1.00 91.44 88 GLU A O 1
ATOM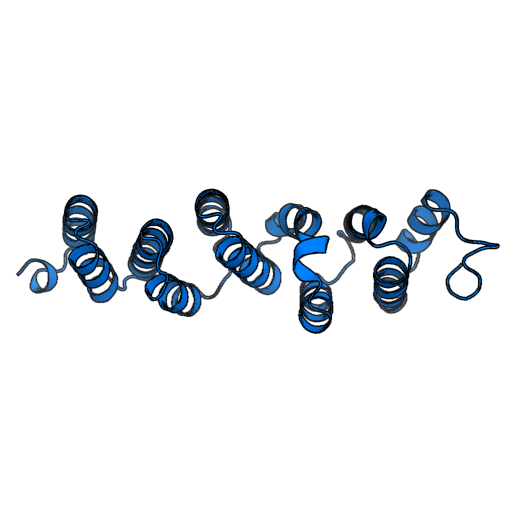 734 N N . SER A 1 89 ? 3.089 1.463 2.467 1.00 91.62 89 SER A N 1
ATOM 735 C CA . SER A 1 89 ? 2.829 2.390 1.364 1.00 91.62 89 SER A CA 1
ATOM 736 C C . SER A 1 89 ? 1.504 2.094 0.677 1.00 91.62 89 SER A C 1
ATOM 738 O O . SER A 1 89 ? 0.761 3.021 0.370 1.00 91.62 89 SER A O 1
ATOM 740 N N . LEU A 1 90 ? 1.179 0.818 0.474 1.00 92.69 90 LEU A N 1
ATOM 741 C CA . LEU A 1 90 ? -0.065 0.398 -0.157 1.00 92.69 90 LEU A CA 1
ATOM 742 C C . LEU A 1 90 ? -1.277 0.691 0.740 1.00 92.69 90 LEU A C 1
ATOM 744 O O . LEU A 1 90 ? -2.264 1.243 0.264 1.00 92.69 90 LEU A O 1
ATOM 748 N N . ASN A 1 91 ? -1.167 0.440 2.047 1.00 91.81 91 ASN A N 1
ATOM 749 C CA . ASN A 1 91 ? -2.191 0.806 3.024 1.00 91.81 91 ASN A CA 1
ATOM 750 C C . ASN A 1 91 ? -2.416 2.324 3.041 1.00 91.81 91 ASN A C 1
ATOM 752 O O . ASN A 1 91 ? -3.556 2.779 3.028 1.00 91.81 91 ASN A O 1
ATOM 756 N N . ASN A 1 92 ? -1.345 3.123 2.991 1.00 91.31 92 ASN A N 1
ATOM 757 C CA . ASN A 1 92 ? -1.461 4.578 2.883 1.00 91.31 92 ASN A CA 1
ATOM 758 C C . ASN A 1 92 ? -2.168 5.021 1.594 1.00 91.31 92 ASN A C 1
ATOM 760 O O . ASN A 1 92 ? -2.941 5.976 1.640 1.00 91.31 92 ASN A O 1
ATOM 764 N N . LEU A 1 93 ? -1.923 4.346 0.465 1.00 92.00 93 LEU A N 1
ATOM 765 C CA . LEU A 1 93 ? -2.630 4.620 -0.788 1.00 92.00 93 LEU A CA 1
ATOM 766 C C . LEU A 1 93 ? -4.124 4.313 -0.659 1.00 92.00 93 LEU A C 1
ATOM 768 O O . LEU A 1 93 ? -4.931 5.169 -1.001 1.00 92.00 93 LEU A O 1
ATOM 772 N N . PHE A 1 94 ? -4.494 3.164 -0.090 1.00 92.38 94 PHE A N 1
ATOM 773 C CA . PHE A 1 94 ? -5.903 2.813 0.106 1.00 92.38 94 PHE A CA 1
ATOM 774 C C . PHE A 1 94 ? -6.644 3.782 1.028 1.00 92.38 94 PHE A C 1
ATOM 776 O O . PHE A 1 94 ? -7.811 4.065 0.788 1.00 92.38 94 PHE A O 1
ATOM 783 N N . ILE A 1 95 ? -5.973 4.331 2.046 1.00 90.25 95 ILE A N 1
ATOM 784 C CA . ILE A 1 95 ? -6.557 5.376 2.900 1.00 90.25 95 ILE A CA 1
ATOM 785 C C . ILE A 1 95 ? -6.845 6.642 2.088 1.00 90.25 95 ILE A C 1
ATOM 787 O O . ILE A 1 95 ? -7.914 7.220 2.226 1.00 90.25 95 ILE A O 1
ATOM 791 N N . ILE A 1 96 ? -5.903 7.076 1.244 1.00 89.38 96 ILE A N 1
ATOM 792 C CA . ILE A 1 96 ? -6.057 8.295 0.430 1.00 89.38 96 ILE A CA 1
ATOM 793 C C . ILE A 1 96 ? -7.140 8.116 -0.641 1.00 89.38 96 ILE A C 1
ATOM 795 O O . ILE A 1 96 ? -7.860 9.057 -0.950 1.00 89.38 96 ILE A O 1
ATOM 799 N N . GLU A 1 97 ? -7.239 6.922 -1.217 1.00 90.50 97 GLU A N 1
ATOM 800 C CA . GLU A 1 97 ? -8.229 6.579 -2.246 1.00 90.50 97 GLU A CA 1
ATOM 801 C C . GLU A 1 97 ? -9.587 6.161 -1.665 1.00 90.50 97 GLU A C 1
ATOM 803 O O . GLU A 1 97 ? -10.495 5.827 -2.419 1.00 90.50 97 GLU A O 1
ATOM 808 N N . GLU A 1 98 ? -9.710 6.140 -0.338 1.00 90.88 98 GLU A N 1
ATOM 809 C CA . GLU A 1 98 ? -10.897 5.704 0.398 1.00 90.88 98 GLU A CA 1
ATOM 810 C C . GLU A 1 98 ? -11.346 4.250 0.113 1.00 90.88 98 GLU A C 1
ATOM 812 O O . GLU A 1 98 ? -12.495 3.866 0.342 1.00 90.88 98 GLU A O 1
ATOM 817 N N . ASP A 1 99 ? -10.418 3.394 -0.326 1.00 93.06 99 ASP A N 1
ATOM 818 C CA . ASP A 1 99 ? -10.662 1.989 -0.673 1.00 93.06 99 ASP A CA 1
ATOM 819 C C . ASP A 1 99 ? -10.530 1.073 0.558 1.00 93.06 99 ASP A C 1
ATOM 821 O O . ASP A 1 99 ? -9.523 0.393 0.787 1.00 93.06 99 ASP A O 1
ATOM 825 N N . TYR A 1 100 ? -11.576 1.057 1.384 1.00 91.12 100 TYR A N 1
ATOM 826 C CA . TYR A 1 100 ? -11.639 0.225 2.590 1.00 91.12 100 TYR A CA 1
ATOM 827 C C . TYR A 1 100 ? -11.677 -1.283 2.285 1.00 91.12 100 TYR A C 1
ATOM 829 O O . TYR A 1 100 ? -11.204 -2.082 3.097 1.00 91.12 100 TYR A O 1
ATOM 837 N N . GLN A 1 101 ? -12.205 -1.694 1.125 1.00 92.31 101 GLN A N 1
ATOM 838 C CA . GLN A 1 101 ? -12.289 -3.107 0.744 1.00 92.31 101 GLN A CA 1
ATOM 839 C C . GLN A 1 101 ? -10.902 -3.661 0.436 1.00 92.31 101 GLN A C 1
ATOM 841 O O . GLN A 1 101 ? -10.498 -4.674 1.011 1.00 92.31 101 GLN A O 1
ATOM 846 N N . ALA A 1 102 ? -10.144 -2.967 -0.418 1.00 91.38 102 ALA A N 1
ATOM 847 C CA . ALA A 1 102 ? -8.785 -3.375 -0.7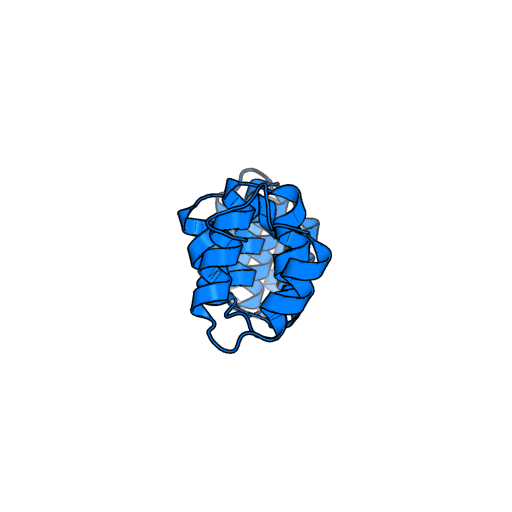31 1.00 91.38 102 ALA A CA 1
ATOM 848 C C . ALA A 1 102 ? -7.873 -3.279 0.492 1.00 91.38 102 ALA A C 1
ATOM 850 O O . ALA A 1 102 ? -7.054 -4.178 0.688 1.00 91.38 102 ALA A O 1
ATOM 851 N N . LEU A 1 103 ? -8.044 -2.253 1.338 1.00 92.25 103 LEU A N 1
ATOM 852 C CA . LEU A 1 103 ? -7.307 -2.159 2.596 1.00 92.25 103 LEU A CA 1
ATOM 853 C C . LEU A 1 103 ? -7.562 -3.382 3.475 1.00 92.25 103 LEU A C 1
ATOM 855 O O . LEU A 1 103 ? -6.609 -3.965 3.980 1.00 92.25 103 LEU A O 1
ATOM 859 N N . ARG A 1 104 ? -8.824 -3.801 3.628 1.00 90.62 104 ARG A N 1
ATOM 860 C CA . ARG A 1 104 ? -9.173 -4.953 4.463 1.00 90.62 104 ARG A CA 1
ATOM 861 C C . ARG A 1 104 ? -8.568 -6.255 3.935 1.00 90.62 104 ARG A C 1
ATOM 863 O O . ARG A 1 104 ? -7.934 -6.978 4.693 1.00 90.62 104 ARG A O 1
ATOM 870 N N . THR A 1 105 ? -8.699 -6.528 2.638 1.00 91.56 105 THR A N 1
ATOM 871 C CA . THR A 1 105 ? -8.085 -7.719 2.025 1.00 91.56 105 THR A CA 1
ATOM 872 C C . THR A 1 105 ? -6.558 -7.694 2.131 1.00 91.56 105 THR A C 1
ATOM 874 O O . THR A 1 105 ? -5.943 -8.727 2.372 1.00 91.56 105 THR A O 1
ATOM 877 N N . SER A 1 106 ? -5.953 -6.513 1.980 1.00 90.44 106 SER A N 1
ATOM 878 C CA . SER A 1 106 ? -4.510 -6.294 2.105 1.00 90.44 106 SER A CA 1
ATOM 879 C C . SER A 1 106 ? -3.997 -6.666 3.497 1.00 90.44 106 SER A C 1
ATOM 881 O O . SER A 1 106 ? -3.075 -7.469 3.603 1.00 90.44 106 SER A O 1
ATOM 883 N N . ILE A 1 107 ? -4.622 -6.143 4.558 1.00 89.06 107 ILE A N 1
ATOM 884 C CA . ILE A 1 107 ? -4.199 -6.411 5.942 1.00 89.06 107 ILE A CA 1
ATOM 885 C C . ILE A 1 107 ? -4.513 -7.837 6.405 1.00 89.06 107 ILE A C 1
ATOM 887 O O . ILE A 1 107 ? -3.776 -8.374 7.223 1.00 89.06 107 ILE A O 1
ATOM 891 N N . ASP A 1 108 ? -5.591 -8.450 5.901 1.00 88.56 108 ASP A N 1
ATOM 892 C CA . ASP A 1 108 ? -5.968 -9.819 6.279 1.00 88.56 108 ASP A CA 1
ATOM 893 C C . ASP A 1 108 ? -5.027 -10.856 5.640 1.00 88.56 108 ASP A C 1
ATOM 895 O O . ASP A 1 108 ? -4.777 -11.907 6.226 1.00 88.56 108 ASP A O 1
ATOM 899 N N . ALA A 1 109 ? -4.499 -10.571 4.444 1.00 90.69 109 ALA A N 1
ATOM 900 C CA . ALA A 1 109 ? -3.567 -11.457 3.747 1.00 90.69 109 ALA A CA 1
ATOM 901 C C . ALA A 1 109 ? -2.096 -11.230 4.139 1.00 90.69 109 ALA A C 1
ATOM 903 O O . ALA A 1 109 ? -1.308 -12.177 4.100 1.00 90.69 109 ALA A O 1
ATOM 904 N N . TYR A 1 110 ? -1.717 -9.995 4.486 1.00 92.06 110 TYR A N 1
ATOM 905 C CA . TYR A 1 110 ? -0.326 -9.592 4.706 1.00 92.06 110 TYR A CA 1
ATOM 906 C C . TYR A 1 110 ? -0.181 -8.791 6.002 1.00 92.06 110 TYR A C 1
ATOM 908 O O . TYR A 1 110 ? -0.577 -7.630 6.079 1.00 92.06 110 TYR A O 1
ATOM 916 N N . ASP A 1 111 ? 0.432 -9.405 7.010 1.00 89.44 111 ASP A N 1
ATOM 917 C CA . ASP A 1 111 ? 0.504 -8.918 8.394 1.00 89.44 111 ASP A CA 1
ATOM 918 C C . ASP A 1 111 ? 1.762 -8.094 8.728 1.00 89.44 111 ASP A C 1
ATOM 920 O O . ASP A 1 111 ? 1.863 -7.521 9.815 1.00 89.44 111 ASP A O 1
ATOM 924 N N . ASN A 1 112 ? 2.735 -7.995 7.816 1.00 92.06 112 ASN A N 1
ATOM 925 C CA . ASN A 1 112 ? 3.980 -7.278 8.083 1.00 92.06 112 ASN A CA 1
ATOM 926 C C . ASN A 1 112 ? 3.807 -5.769 7.864 1.00 92.06 112 ASN A C 1
ATOM 928 O O . ASN A 1 112 ? 4.160 -5.244 6.809 1.00 92.06 112 ASN A O 1
ATOM 932 N N . PHE A 1 113 ? 3.243 -5.068 8.844 1.00 92.25 113 PHE A N 1
ATOM 933 C CA . PHE A 1 113 ? 3.156 -3.605 8.896 1.00 92.25 113 PHE A CA 1
ATOM 934 C C . PHE A 1 113 ? 2.965 -3.125 10.344 1.00 92.25 113 PHE A C 1
ATOM 936 O O . PHE A 1 113 ? 2.752 -3.919 11.259 1.00 92.25 113 PHE A O 1
ATOM 943 N N . ASP A 1 114 ? 3.067 -1.815 10.585 1.00 91.00 114 ASP A N 1
ATOM 944 C CA . ASP A 1 114 ? 2.779 -1.257 11.910 1.00 91.00 114 ASP A CA 1
ATOM 945 C C . ASP A 1 114 ? 1.263 -1.141 12.163 1.00 91.00 114 ASP A C 1
ATOM 947 O O . ASP A 1 114 ? 0.623 -0.140 11.826 1.00 91.00 114 ASP A O 1
ATOM 951 N N . ASN A 1 115 ? 0.700 -2.181 12.787 1.00 88.44 115 ASN A N 1
ATOM 952 C CA . ASN A 1 115 ? -0.713 -2.269 13.170 1.00 88.44 115 ASN A CA 1
ATOM 953 C C . ASN A 1 115 ? -1.180 -1.087 14.027 1.00 88.44 115 ASN A C 1
ATOM 955 O O . ASN A 1 115 ? -2.290 -0.587 13.845 1.00 88.44 115 ASN A O 1
ATOM 959 N N . ILE A 1 116 ? -0.347 -0.636 14.968 1.00 88.31 116 ILE A N 1
ATOM 960 C CA . ILE A 1 116 ? -0.737 0.378 15.951 1.00 88.31 116 ILE A CA 1
ATOM 961 C C . ILE A 1 116 ? -0.749 1.757 15.314 1.00 88.31 116 ILE A C 1
ATOM 963 O O . ILE A 1 116 ? -1.738 2.481 15.445 1.00 88.31 116 ILE A O 1
ATOM 967 N N . SER A 1 117 ? 0.319 2.109 14.599 1.00 90.75 117 SER A N 1
ATOM 968 C CA . SER A 1 117 ? 0.396 3.397 13.908 1.00 90.75 117 SER A CA 1
ATOM 969 C C . SER A 1 117 ? -0.689 3.516 12.835 1.00 90.75 117 SER A C 1
ATOM 971 O O . SER A 1 117 ? -1.309 4.574 12.696 1.00 90.75 117 SER A O 1
ATOM 973 N N . LEU A 1 118 ? -0.977 2.423 12.114 1.00 90.62 118 LEU A N 1
ATOM 974 C CA . LEU A 1 118 ? -2.064 2.388 11.139 1.00 90.62 118 LEU A CA 1
ATOM 975 C C . LEU A 1 118 ? -3.430 2.576 11.814 1.00 90.62 118 LEU A C 1
ATOM 977 O O . LEU A 1 118 ? -4.197 3.441 11.394 1.00 90.62 118 LEU A O 1
ATOM 981 N N . ALA A 1 119 ? -3.719 1.835 12.886 1.00 89.56 119 ALA A N 1
ATOM 982 C CA . ALA A 1 119 ? -4.989 1.937 13.602 1.00 89.56 119 ALA A CA 1
ATOM 983 C C . ALA A 1 119 ? -5.231 3.346 14.174 1.00 89.56 119 ALA A C 1
ATOM 985 O O . ALA A 1 119 ? -6.306 3.908 13.982 1.00 89.56 119 ALA A O 1
ATOM 986 N N . GLN A 1 120 ? -4.219 3.970 14.786 1.00 90.19 120 GLN A N 1
ATOM 987 C CA . GLN A 1 120 ? -4.317 5.346 15.299 1.00 90.19 120 GLN A CA 1
ATOM 988 C C . GLN A 1 120 ? -4.610 6.379 14.204 1.00 90.19 120 GLN A C 1
ATOM 990 O O . GLN A 1 120 ? -5.274 7.390 14.449 1.00 90.19 120 GLN A O 1
ATOM 995 N N . ARG A 1 121 ? -4.097 6.154 12.991 1.00 90.50 121 ARG A N 1
ATOM 996 C CA . ARG A 1 121 ? -4.386 7.012 11.840 1.00 90.50 121 ARG A CA 1
ATOM 997 C C . ARG A 1 121 ? -5.822 6.820 11.357 1.00 90.50 121 ARG A C 1
ATOM 999 O O . ARG A 1 121 ? -6.504 7.807 11.094 1.00 90.50 121 ARG A O 1
ATOM 1006 N N . LEU A 1 122 ? -6.271 5.570 11.266 1.00 89.69 122 LEU A N 1
ATOM 1007 C CA . LEU A 1 122 ? -7.618 5.208 10.824 1.00 89.69 122 LEU A CA 1
ATOM 1008 C C . LEU A 1 122 ? -8.706 5.649 11.816 1.00 89.69 122 LEU A C 1
ATOM 1010 O O . LEU A 1 122 ? -9.787 6.040 11.391 1.00 89.69 122 LEU A O 1
ATOM 1014 N N . GLU A 1 123 ? -8.418 5.663 13.119 1.00 88.44 123 GLU A N 1
ATOM 1015 C CA . GLU A 1 123 ? -9.331 6.143 14.168 1.00 88.44 123 GLU A CA 1
ATOM 1016 C C . GLU A 1 123 ? -9.778 7.600 13.952 1.00 88.44 123 GLU A C 1
ATOM 1018 O O . GLU A 1 123 ? -10.911 7.968 14.267 1.00 88.44 123 GLU A O 1
ATOM 1023 N N . LYS A 1 124 ? -8.897 8.439 13.398 1.00 88.38 124 LYS A N 1
ATOM 1024 C CA . LYS A 1 124 ? -9.165 9.863 13.143 1.00 88.38 124 LYS A CA 1
ATOM 1025 C C . LYS A 1 124 ? -9.888 10.113 11.818 1.00 88.38 124 LYS A C 1
ATOM 1027 O O . LYS A 1 124 ? -10.147 11.268 11.491 1.00 88.38 124 LYS A O 1
ATOM 1032 N N . HIS A 1 125 ? -10.182 9.065 11.052 1.00 90.31 125 HIS A N 1
ATOM 1033 C CA . HIS A 1 125 ? -10.811 9.193 9.746 1.00 90.31 125 HIS A CA 1
ATOM 1034 C C . HIS A 1 125 ? -12.307 9.525 9.868 1.00 90.31 125 HIS A C 1
ATOM 1036 O O . HIS A 1 125 ? -12.999 9.089 10.795 1.00 90.31 125 HIS A O 1
ATOM 1042 N N . GLU A 1 126 ? -12.822 10.299 8.913 1.00 86.12 126 GLU A N 1
ATOM 1043 C CA . GLU A 1 126 ? -14.226 10.727 8.901 1.00 86.12 126 GLU A CA 1
ATOM 1044 C C . GLU A 1 126 ? -15.167 9.550 8.607 1.00 86.12 126 GLU A C 1
ATOM 1046 O O . GLU A 1 126 ? -16.185 9.372 9.280 1.00 86.12 126 GLU A O 1
ATOM 1051 N N . LEU A 1 127 ? -14.773 8.702 7.651 1.00 89.19 127 LEU A N 1
ATOM 1052 C CA . LEU A 1 127 ? -15.490 7.480 7.285 1.00 89.19 127 LEU A CA 1
ATOM 1053 C C . LEU A 1 127 ? -15.449 6.412 8.386 1.00 89.19 127 LEU A C 1
ATOM 1055 O O . LEU A 1 127 ? -14.387 5.997 8.854 1.00 89.19 127 LEU A O 1
ATOM 1059 N N . ILE A 1 128 ? -16.634 5.895 8.710 1.00 87.69 128 ILE A N 1
ATOM 1060 C CA . ILE A 1 128 ? -16.845 4.868 9.738 1.00 87.69 128 ILE A CA 1
ATOM 1061 C C . ILE A 1 128 ? -16.178 3.543 9.348 1.00 87.69 128 ILE A C 1
ATOM 1063 O O . ILE A 1 128 ? -15.648 2.858 10.215 1.00 87.69 128 ILE A O 1
ATOM 1067 N N . GLU A 1 129 ? -16.135 3.193 8.058 1.00 88.00 129 GLU A N 1
ATOM 1068 C CA . GLU A 1 129 ? -15.521 1.936 7.595 1.00 88.00 129 GLU A CA 1
ATOM 1069 C C . GLU A 1 129 ? -14.028 1.852 7.945 1.00 88.00 129 GLU A C 1
ATOM 1071 O O . GLU A 1 129 ? -13.549 0.817 8.408 1.00 88.00 129 GLU A O 1
ATOM 1076 N N . PHE A 1 130 ? -13.290 2.960 7.834 1.00 91.06 130 PHE A N 1
ATOM 1077 C CA . PHE A 1 130 ? -11.890 2.999 8.258 1.00 91.06 130 PHE A CA 1
ATOM 1078 C C . PHE A 1 130 ? -11.740 2.905 9.775 1.00 91.06 130 PHE A C 1
ATOM 1080 O O . PHE A 1 130 ? -10.875 2.170 10.249 1.00 91.06 130 PHE A O 1
ATOM 1087 N N . ARG A 1 131 ? -12.610 3.564 10.551 1.00 89.69 131 ARG A N 1
ATOM 1088 C CA . ARG A 1 131 ? -12.616 3.424 12.019 1.00 89.69 131 ARG A CA 1
ATOM 1089 C C . ARG A 1 131 ? -12.980 2.006 12.460 1.00 89.69 131 ARG A C 1
ATOM 1091 O O . ARG A 1 131 ? -12.400 1.482 13.407 1.00 89.69 131 ARG A O 1
ATOM 1098 N N . ARG A 1 132 ? -13.852 1.326 11.716 1.00 88.69 132 ARG A N 1
ATOM 1099 C CA . ARG A 1 132 ? -14.172 -0.091 11.915 1.00 88.69 132 ARG A CA 1
ATOM 1100 C C . ARG A 1 132 ? -12.960 -0.990 11.658 1.00 88.69 132 ARG A C 1
ATOM 1102 O O . ARG A 1 132 ? -12.700 -1.897 12.448 1.00 88.69 132 ARG A O 1
ATOM 1109 N N . ILE A 1 133 ? -12.185 -0.714 10.604 1.00 89.94 133 ILE A N 1
ATOM 1110 C CA . ILE A 1 133 ? -10.899 -1.387 10.354 1.00 89.94 133 ILE A CA 1
ATOM 1111 C C . ILE A 1 133 ? -9.895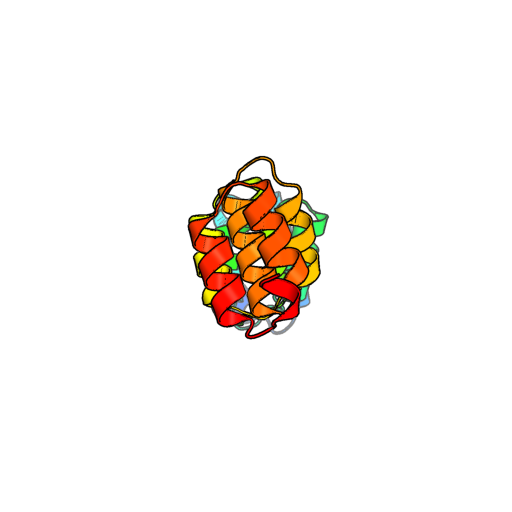 -1.073 11.475 1.00 89.94 133 ILE A C 1
ATOM 1113 O O . ILE A 1 133 ? -9.195 -1.975 11.924 1.00 89.94 133 ILE A O 1
ATOM 1117 N N . ALA A 1 134 ? -9.857 0.159 11.989 1.00 90.06 134 ALA A N 1
ATOM 1118 C CA . ALA A 1 134 ? -9.008 0.523 13.125 1.00 90.06 134 ALA A CA 1
ATOM 1119 C C . ALA A 1 134 ? -9.343 -0.298 14.379 1.00 90.06 134 ALA A C 1
ATOM 1121 O O . ALA A 1 134 ? -8.444 -0.845 15.014 1.00 90.06 134 ALA A O 1
ATOM 1122 N N . ALA A 1 135 ? -10.633 -0.438 14.705 1.00 88.19 135 ALA A N 1
ATOM 1123 C CA . ALA A 1 135 ? -11.089 -1.278 15.811 1.00 88.19 135 ALA A CA 1
ATOM 1124 C C . ALA A 1 135 ? -10.661 -2.741 15.607 1.00 88.19 135 ALA A C 1
ATOM 1126 O O . ALA A 1 135 ? -10.117 -3.360 16.518 1.00 88.19 135 ALA A O 1
ATOM 1127 N N . TYR A 1 136 ? -10.814 -3.267 14.388 1.00 88.75 136 TYR A N 1
ATOM 1128 C CA . TYR A 1 136 ? -10.350 -4.609 14.033 1.00 88.75 136 TYR A CA 1
ATOM 1129 C C . TYR A 1 136 ? -8.830 -4.788 14.212 1.00 88.75 136 TYR A C 1
ATOM 1131 O O . TYR A 1 136 ? -8.395 -5.791 14.778 1.00 88.75 136 TYR A O 1
ATOM 1139 N N . LEU A 1 137 ? -8.019 -3.802 13.815 1.00 88.69 137 LEU A N 1
ATOM 1140 C CA . LEU A 1 137 ? -6.567 -3.820 14.025 1.00 88.69 137 LEU A CA 1
ATOM 1141 C C . LEU A 1 137 ? -6.192 -3.754 15.515 1.00 88.69 137 LEU A C 1
ATOM 1143 O O . LEU A 1 137 ? -5.317 -4.494 15.965 1.00 88.69 137 LEU A O 1
ATOM 1147 N N . PHE A 1 138 ? -6.867 -2.911 16.305 1.00 88.56 138 PHE A N 1
ATOM 1148 C CA . PHE A 1 138 ? -6.649 -2.843 17.754 1.00 88.56 138 PHE A CA 1
ATOM 1149 C C . PHE A 1 138 ? -6.998 -4.160 18.446 1.00 88.56 138 PHE A C 1
ATOM 1151 O O . PHE A 1 138 ? -6.221 -4.631 19.280 1.00 88.56 138 PHE A O 1
ATOM 1158 N N . LYS A 1 139 ? -8.116 -4.781 18.057 1.00 85.56 139 LYS A N 1
ATOM 1159 C CA . LYS A 1 139 ? -8.506 -6.126 18.487 1.00 85.56 139 LYS A CA 1
ATOM 1160 C C . LYS A 1 139 ? -7.412 -7.151 18.177 1.00 85.56 139 LYS A C 1
ATOM 1162 O O . LYS A 1 139 ? -6.975 -7.852 19.085 1.00 85.56 139 LYS A O 1
ATOM 1167 N N . GLY A 1 140 ? -6.935 -7.204 16.930 1.00 84.00 140 GLY A N 1
ATOM 1168 C CA . GLY A 1 140 ? -5.883 -8.140 16.510 1.00 84.00 140 GLY A CA 1
ATOM 1169 C C . GLY A 1 140 ? -4.587 -8.005 17.317 1.00 84.00 140 GLY A C 1
ATOM 1170 O O . GLY A 1 140 ? -3.884 -8.986 17.535 1.00 84.00 140 GLY A O 1
ATOM 1171 N N . ASN A 1 141 ? -4.304 -6.809 17.842 1.00 84.50 141 ASN A N 1
ATOM 1172 C CA . ASN A 1 141 ? -3.142 -6.534 18.685 1.00 84.50 141 ASN A CA 1
ATOM 1173 C C . ASN A 1 141 ? -3.444 -6.590 20.203 1.00 84.50 141 ASN A C 1
ATOM 1175 O O . ASN A 1 141 ? -2.725 -5.975 20.995 1.00 84.50 141 ASN A O 1
ATOM 1179 N N . ASN A 1 142 ? -4.509 -7.287 20.622 1.00 83.88 142 ASN A N 1
ATOM 1180 C CA . ASN A 1 142 ? -4.961 -7.433 22.016 1.00 83.88 142 ASN A CA 1
ATOM 1181 C C . ASN A 1 142 ? -5.292 -6.113 22.747 1.00 83.88 142 ASN A C 1
ATOM 1183 O O . ASN A 1 142 ? -5.344 -6.069 23.977 1.00 83.88 142 ASN A O 1
ATOM 1187 N N . ARG A 1 143 ? -5.540 -5.014 22.023 1.00 83.62 143 ARG A N 1
ATOM 1188 C CA . ARG A 1 143 ? -5.934 -3.716 22.600 1.00 83.62 143 ARG A CA 1
ATOM 1189 C C . ARG A 1 143 ? -7.453 -3.585 22.672 1.00 83.62 143 ARG A C 1
ATOM 1191 O O . ARG A 1 143 ? -8.062 -2.726 22.035 1.00 83.62 143 ARG A O 1
ATOM 1198 N N . TRP A 1 144 ? -8.058 -4.443 23.485 1.00 83.56 144 TRP A N 1
ATOM 1199 C CA . TRP A 1 144 ? -9.511 -4.567 23.615 1.00 83.56 144 TRP A CA 1
ATOM 1200 C C . TRP A 1 144 ? -10.193 -3.283 24.106 1.00 83.56 144 TRP A C 1
ATOM 1202 O O . TRP A 1 144 ? -11.203 -2.886 23.529 1.00 83.56 144 TRP A O 1
ATOM 1212 N N . LYS A 1 145 ? -9.600 -2.580 25.088 1.00 83.25 145 LYS A N 1
ATOM 1213 C CA . LYS A 1 145 ? -10.102 -1.292 25.621 1.00 83.25 145 LYS A CA 1
ATOM 1214 C C . LYS A 1 145 ? -10.318 -0.264 24.501 1.00 83.25 145 LYS A C 1
ATOM 1216 O O . LYS A 1 145 ? -11.437 0.197 24.295 1.00 83.25 145 LYS A O 1
ATOM 1221 N N . GLN A 1 146 ? -9.280 -0.012 23.700 1.00 83.00 146 GLN A N 1
ATOM 1222 C CA . GLN A 1 146 ? -9.326 0.949 22.588 1.00 83.00 146 GLN A CA 1
ATOM 1223 C C . GLN A 1 146 ? -10.297 0.513 21.482 1.00 83.00 146 GLN A C 1
ATOM 1225 O O . GLN A 1 146 ? -11.046 1.331 20.952 1.00 83.00 146 GLN A O 1
ATOM 1230 N N . SER A 1 147 ? -10.326 -0.784 21.158 1.00 82.69 147 SER A N 1
ATOM 1231 C CA . SER A 1 147 ? -11.253 -1.317 20.157 1.00 82.69 147 SER A CA 1
ATOM 1232 C C . SER A 1 147 ? -12.718 -1.117 20.556 1.00 82.69 147 SER A C 1
ATOM 1234 O O . SER A 1 147 ? -13.525 -0.720 19.717 1.00 82.69 147 SER A O 1
ATOM 1236 N N . VAL A 1 148 ? -13.078 -1.401 21.811 1.00 83.69 148 VAL A N 1
ATOM 1237 C CA . VAL A 1 148 ? -14.464 -1.291 22.289 1.00 83.69 148 VAL A CA 1
ATOM 1238 C C . VAL A 1 148 ? -14.879 0.169 22.454 1.00 83.69 148 VAL A C 1
ATOM 1240 O O . VAL A 1 148 ? -15.994 0.521 22.071 1.00 83.69 148 VAL A O 1
ATOM 1243 N N . GLU A 1 149 ? -13.997 1.037 22.957 1.00 85.62 149 GLU A N 1
ATOM 1244 C CA . GLU A 1 149 ? -14.244 2.484 23.037 1.00 85.62 149 GLU A CA 1
ATOM 1245 C C . GLU A 1 149 ? -14.534 3.093 21.662 1.00 85.62 149 GLU A C 1
ATOM 1247 O O . GLU A 1 149 ? -15.499 3.850 21.511 1.00 85.62 149 GLU A O 1
ATOM 1252 N N . LEU A 1 150 ? -13.764 2.708 20.640 1.00 85.38 150 LEU A N 1
ATOM 1253 C CA . LEU A 1 150 ? -13.974 3.179 19.274 1.00 85.38 150 LEU A CA 1
ATOM 1254 C C . LEU A 1 150 ? -15.322 2.710 18.709 1.00 85.38 150 LEU A C 1
ATOM 1256 O O . LEU A 1 150 ? -16.093 3.519 18.191 1.00 85.38 150 LEU A O 1
ATOM 1260 N N . CYS A 1 151 ? -15.671 1.432 18.889 1.00 84.19 151 CYS A N 1
ATOM 1261 C CA . CYS A 1 151 ? -16.978 0.918 18.472 1.00 84.19 151 CYS A CA 1
ATOM 1262 C C . CYS A 1 151 ? -18.143 1.592 19.223 1.00 84.19 151 CYS A C 1
ATOM 1264 O O . CYS A 1 151 ? -19.176 1.871 18.612 1.00 84.19 151 CYS A O 1
ATOM 1266 N N . LYS A 1 152 ? -17.989 1.893 20.523 1.00 83.75 152 LYS A N 1
ATOM 1267 C CA . LYS A 1 152 ? -18.986 2.635 21.320 1.00 83.75 152 LYS A CA 1
ATOM 1268 C C . LYS A 1 152 ? -19.174 4.060 20.783 1.00 83.75 152 LYS A C 1
ATOM 1270 O O . LYS A 1 152 ? -20.315 4.492 20.614 1.00 83.75 152 LYS A O 1
ATOM 1275 N N . LYS A 1 153 ? -18.080 4.763 20.466 1.00 85.62 153 LYS A N 1
ATOM 1276 C CA . LYS A 1 153 ? -18.096 6.114 19.873 1.00 85.62 153 LYS A CA 1
ATOM 1277 C C . LYS A 1 153 ? -18.822 6.139 18.526 1.00 85.62 153 LYS A C 1
ATOM 1279 O O . LYS A 1 153 ? -19.612 7.046 18.270 1.00 85.62 153 LYS A O 1
ATOM 1284 N N . ASP A 1 154 ? -18.620 5.102 17.720 1.00 84.44 154 ASP A N 1
ATOM 1285 C CA . ASP A 1 154 ? -19.228 4.958 16.393 1.00 84.44 154 ASP A CA 1
ATOM 1286 C C . ASP A 1 154 ? -20.632 4.349 16.409 1.00 84.44 154 ASP A C 1
ATOM 1288 O O . ASP A 1 154 ? -21.239 4.158 15.356 1.00 84.44 154 ASP A O 1
ATOM 1292 N N . ARG A 1 155 ? -21.176 4.063 17.602 1.00 83.25 155 ARG A N 1
ATOM 1293 C CA . ARG A 1 155 ? -22.478 3.404 17.801 1.00 83.25 155 ARG A CA 1
ATOM 1294 C C . ARG A 1 155 ? -22.575 2.033 17.112 1.00 83.25 155 ARG A C 1
ATOM 1296 O O . ARG A 1 155 ? -23.667 1.546 16.816 1.00 83.25 155 ARG A O 1
ATOM 1303 N N . LEU A 1 156 ? -21.437 1.373 16.904 1.00 83.75 156 LEU A N 1
ATOM 1304 C CA . LEU A 1 156 ? -21.324 0.020 16.359 1.00 83.75 156 LEU A CA 1
ATOM 1305 C C . LEU A 1 156 ? -21.493 -1.011 17.483 1.00 83.75 156 LEU A C 1
ATOM 1307 O O . LEU A 1 156 ? -20.582 -1.769 17.813 1.00 83.75 156 LEU A O 1
ATOM 1311 N N . TYR A 1 157 ? -22.678 -1.034 18.097 1.00 79.00 157 TYR A N 1
ATOM 1312 C CA . TYR A 1 157 ? -22.930 -1.839 19.298 1.00 79.00 157 TYR A CA 1
ATOM 1313 C C . TYR A 1 157 ? -22.817 -3.351 19.061 1.00 79.00 157 TYR A C 1
ATOM 1315 O O . TYR A 1 157 ? -22.409 -4.071 19.965 1.00 79.00 157 TYR A O 1
ATOM 1323 N N . LYS A 1 158 ? -23.117 -3.833 17.846 1.00 82.06 158 LYS A N 1
ATOM 1324 C CA . LYS A 1 158 ? -22.971 -5.257 17.493 1.00 82.06 158 LYS A CA 1
ATOM 1325 C C . LYS A 1 158 ? -21.513 -5.710 17.573 1.00 82.06 158 LYS A C 1
ATOM 1327 O O . LYS A 1 158 ? -21.216 -6.697 18.240 1.00 82.06 158 LYS A O 1
ATOM 1332 N N . ASP A 1 159 ? -20.621 -4.954 16.940 1.00 81.88 159 ASP A N 1
ATOM 1333 C CA . ASP A 1 159 ? -19.189 -5.248 16.930 1.00 81.88 159 ASP A CA 1
ATOM 1334 C C . ASP A 1 159 ? -18.594 -5.048 18.333 1.00 81.88 159 ASP A C 1
ATOM 1336 O O . ASP A 1 159 ? -17.834 -5.890 18.799 1.00 81.88 159 ASP A O 1
ATOM 1340 N N . ALA A 1 160 ? -19.014 -4.002 19.058 1.00 79.94 160 ALA A N 1
ATOM 1341 C CA . ALA A 1 160 ? -18.583 -3.764 20.439 1.00 79.94 160 ALA A CA 1
ATOM 1342 C C . ALA A 1 160 ? -18.919 -4.942 21.372 1.00 79.94 160 ALA A C 1
ATOM 1344 O O . ALA A 1 160 ? -18.072 -5.358 22.159 1.00 79.94 160 ALA A O 1
ATOM 1345 N N . MET A 1 161 ? -20.135 -5.494 21.273 1.00 81.06 161 MET A N 1
ATOM 1346 C CA . MET A 1 161 ? -20.562 -6.649 22.073 1.00 81.06 161 MET A CA 1
ATOM 1347 C C . MET A 1 161 ? -19.757 -7.906 21.737 1.00 81.06 161 MET A C 1
ATOM 1349 O O . MET A 1 161 ? -19.339 -8.624 22.643 1.00 81.06 161 MET A O 1
ATOM 1353 N N . GLN A 1 162 ? -19.503 -8.164 20.451 1.00 82.94 162 GLN A N 1
ATOM 1354 C CA . GLN A 1 162 ? -18.672 -9.296 20.035 1.00 82.94 162 GLN A CA 1
ATOM 1355 C C . GLN A 1 162 ? -17.236 -9.146 20.542 1.00 82.94 162 GLN A C 1
ATOM 1357 O O . GLN A 1 162 ? -16.689 -10.079 21.120 1.00 82.94 162 GLN A O 1
ATOM 1362 N N . TYR A 1 163 ? -16.642 -7.960 20.401 1.00 82.31 163 TYR A N 1
ATOM 1363 C CA . TYR A 1 163 ? -15.260 -7.722 20.817 1.00 82.31 163 TYR A CA 1
ATOM 1364 C C . TYR A 1 163 ? -15.092 -7.766 22.340 1.00 82.31 163 TYR A C 1
ATOM 1366 O O . TYR A 1 163 ? -14.082 -8.276 22.815 1.00 82.31 163 TYR A O 1
ATOM 1374 N N . ALA A 1 164 ? -16.087 -7.308 23.107 1.00 80.06 164 ALA A N 1
ATOM 1375 C CA . ALA A 1 164 ? -16.107 -7.457 24.564 1.00 80.06 164 ALA A CA 1
ATOM 1376 C C . ALA A 1 164 ? -16.299 -8.920 24.999 1.00 80.06 164 ALA A C 1
ATOM 1378 O O . ALA A 1 164 ? -15.683 -9.372 25.957 1.00 80.06 164 ALA A O 1
ATOM 1379 N N . SER A 1 165 ? -17.113 -9.697 24.278 1.00 80.25 165 SER A N 1
ATOM 1380 C CA . SER A 1 165 ? -17.241 -11.135 24.544 1.00 80.25 165 SER A CA 1
ATOM 1381 C C . SER A 1 165 ? -15.945 -11.895 24.246 1.00 80.25 165 SER A C 1
ATOM 1383 O O . SER A 1 165 ? -15.623 -12.858 24.940 1.00 80.25 165 SER A O 1
ATOM 1385 N N . GLU A 1 166 ? -15.220 -11.505 23.199 1.00 79.75 166 GLU A N 1
ATOM 1386 C CA . GLU A 1 166 ? -13.968 -12.149 22.798 1.00 79.75 166 GLU A CA 1
ATOM 1387 C C . GLU A 1 166 ? -12.775 -11.769 23.684 1.00 79.75 166 GLU A C 1
ATOM 1389 O O . GLU A 1 166 ? -11.873 -12.591 23.851 1.00 79.75 166 GLU A O 1
ATOM 1394 N N . SER A 1 167 ? -12.775 -10.573 24.287 1.00 74.81 167 SER A N 1
ATOM 1395 C CA . SER A 1 167 ? -11.694 -10.128 25.176 1.00 74.81 167 SER A CA 1
ATOM 1396 C C . SER A 1 167 ? -11.576 -10.972 26.449 1.00 74.81 167 SER A C 1
ATOM 1398 O O . SER A 1 167 ? -10.492 -11.036 27.027 1.00 74.81 167 SER A O 1
ATOM 1400 N N . LYS A 1 168 ? -12.669 -11.628 26.879 1.00 73.69 168 LYS A N 1
ATOM 1401 C CA . LYS A 1 168 ? -12.790 -12.392 28.141 1.00 73.69 168 LYS A CA 1
ATOM 1402 C C . LYS A 1 168 ? -12.432 -11.591 29.401 1.00 73.69 168 LYS A C 1
ATOM 1404 O O . LYS A 1 168 ? -12.215 -12.181 30.457 1.00 73.69 168 LYS A O 1
ATOM 1409 N N . ASP A 1 169 ? -12.367 -10.271 29.290 1.00 72.88 169 ASP A N 1
ATOM 1410 C CA . ASP A 1 169 ? -11.944 -9.381 30.361 1.00 72.88 169 ASP A CA 1
ATOM 1411 C C . ASP A 1 169 ? -13.182 -8.811 31.060 1.00 72.88 169 ASP A C 1
ATOM 1413 O O . ASP A 1 169 ? -13.965 -8.074 30.456 1.00 72.88 169 ASP A O 1
ATOM 1417 N N . THR A 1 170 ? -13.387 -9.194 32.322 1.00 65.31 170 THR A N 1
ATOM 1418 C CA . THR A 1 170 ? -14.569 -8.818 33.111 1.00 65.31 170 THR A CA 1
ATOM 1419 C C . THR A 1 170 ? -14.641 -7.315 33.365 1.00 65.31 170 THR A C 1
ATOM 1421 O O . THR A 1 170 ? -15.736 -6.768 33.328 1.00 65.31 170 THR A O 1
ATOM 1424 N N . GLU A 1 171 ? -13.501 -6.626 33.505 1.00 68.25 171 GLU A N 1
ATOM 1425 C CA . GLU A 1 171 ? -13.471 -5.157 33.647 1.00 68.25 171 GLU A CA 1
ATOM 1426 C C . GLU A 1 171 ? -13.946 -4.425 32.384 1.00 68.25 171 GLU A C 1
ATOM 1428 O O . GLU A 1 171 ? -14.330 -3.263 32.439 1.00 68.25 171 GLU A O 1
ATOM 1433 N N . LEU A 1 172 ? -13.874 -5.075 31.220 1.00 65.44 172 LEU A N 1
ATOM 1434 C CA . LEU A 1 172 ? -14.323 -4.500 29.951 1.00 65.44 172 LEU A CA 1
ATOM 1435 C C . LEU A 1 172 ? -15.835 -4.652 29.737 1.00 65.44 172 LEU A C 1
ATOM 1437 O O . LEU A 1 172 ? -16.405 -3.982 28.868 1.00 65.44 172 LEU A O 1
ATOM 1441 N N . ALA A 1 173 ? -16.430 -5.611 30.451 1.00 60.56 173 ALA A N 1
ATOM 1442 C CA . ALA A 1 173 ? -17.833 -5.984 30.369 1.00 60.56 173 ALA A CA 1
ATOM 1443 C C . ALA A 1 173 ? -18.714 -5.198 31.356 1.00 60.56 173 ALA A C 1
ATOM 1445 O O . ALA A 1 173 ? -19.911 -5.067 31.092 1.00 60.56 173 ALA A O 1
ATOM 1446 N N . GLU A 1 174 ? -18.130 -4.689 32.447 1.00 57.28 174 GLU A N 1
ATOM 1447 C CA . GLU A 1 174 ? -18.749 -3.724 33.375 1.00 57.28 174 GLU A CA 1
ATOM 1448 C C . GLU A 1 174 ? -18.867 -2.316 32.759 1.00 57.28 174 GLU A C 1
ATOM 1450 O O . GLU A 1 174 ? -19.916 -1.669 32.993 1.00 57.28 174 GLU A O 1
#

Foldseek 3Di:
DQVCCPPDDDPVVVLVVVLPDPDQVVLVVVLVSCVVPPLQCSLVSLVSCVVPHDPLVVLVVCVVVVNLVSNLVVLVVNCVVLDASSLVSNLVVCVVVVPLPVNVVSCVVRPNYDLQVLLVVLLPDPDVSSVLVSLVSCLVVLNLVVSLVSCVVVVVVVVNVVSLVVSPDVVSVD

pLDDT: mean 86.36, std 6.03, range [57.28, 93.06]

Radius of gyration: 20.99 Å; chains: 1; bounding box: 48×24×65 Å

Organism: NCBI:txid129467

InterPro domains:
  IPR000547 Clathrin, heavy chain/VPS, 7-fold repeat [PS50236] (1-43)
  IPR000547 Clathrin, heavy chain/VPS, 7-fold repeat [PS50236] (46-174)
  IPR000547 Clathrin, heavy chain/VPS, 7-fold repeat [SM00299] (46-174)
  IPR011990 Tetratricopeptide-like helical domain superfamily [G3DSA:1.25.40.10] (1-145)
  IPR016024 Armadillo-type fold [SSF48371] (1-139)
  IPR055358 Clathrin heavy-chain repeat [PF00637] (46-173)

Sequence (174 aa):
MMNHPTDAWKEGQFKDIITKVANVELYYKAIQFYLEFKPLLLNDLLMVLSPRLDHTRAVNFFSKVKQLPLVKPYLRSVQNHNNKSVNESLNNLFIIEEDYQALRTSIDAYDNFDNISLAQRLEKHELIEFRRIAAYLFKGNNRWKQSVELCKKDRLYKDAMQYASESKDTELAE